Protein AF-A0A8S2FFR2-F1 (afdb_monomer_lite)

Organism: NCBI:txid1234261

Radius of gyration: 17.39 Å; chains: 1; bounding box: 51×33×36 Å

Secondary structure (DSSP, 8-state):
-EE--EEE-TTS-EEEEGGGGTS-EE--TTSS-HHHHHHHHTPPTT--------GGG--HHHHHHHHHHHHHHH-TT------------------------S--S-TTT--

Structure (mmCIF, N/CA/C/O backbone):
data_AF-A0A8S2FFR2-F1
#
_entry.id   AF-A0A8S2FFR2-F1
#
loop_
_atom_site.group_PDB
_atom_site.id
_atom_site.type_symbol
_atom_site.label_atom_id
_atom_site.label_alt_id
_atom_site.label_comp_id
_atom_site.label_asym_id
_atom_site.label_entity_id
_atom_site.label_seq_id
_atom_site.pdbx_PDB_ins_code
_atom_site.Cartn_x
_atom_site.Cartn_y
_atom_site.Cartn_z
_atom_site.occupancy
_atom_site.B_iso_or_equiv
_atom_site.auth_seq_id
_atom_site.auth_comp_id
_atom_site.auth_asym_id
_atom_site.auth_atom_id
_atom_site.pdbx_PDB_model_num
ATOM 1 N N . LEU A 1 1 ? -6.423 8.020 7.244 1.00 87.69 1 LEU A N 1
ATOM 2 C CA . LEU A 1 1 ? -6.773 6.602 7.005 1.00 87.69 1 LEU A CA 1
ATOM 3 C C . LEU A 1 1 ? -5.632 5.709 7.481 1.00 87.69 1 LEU A C 1
ATOM 5 O O . LEU A 1 1 ? -4.483 6.120 7.349 1.00 87.69 1 LEU A O 1
ATOM 9 N N . VAL A 1 2 ? -5.942 4.545 8.064 1.00 91.00 2 VAL A N 1
ATOM 10 C CA . VAL A 1 2 ? -4.955 3.551 8.535 1.00 91.00 2 VAL A CA 1
ATOM 11 C C . VAL A 1 2 ? -5.285 2.203 7.909 1.00 91.00 2 VAL A C 1
ATOM 13 O O . VAL A 1 2 ? -6.419 1.749 8.028 1.00 91.00 2 VAL A O 1
ATOM 16 N N . PHE A 1 3 ? -4.328 1.591 7.216 1.00 92.81 3 PHE A N 1
ATOM 17 C CA . PHE A 1 3 ? -4.569 0.381 6.429 1.00 92.81 3 PHE A CA 1
ATOM 18 C C . PHE A 1 3 ? -3.261 -0.356 6.118 1.00 92.81 3 PHE A C 1
ATOM 20 O O . PHE A 1 3 ? -2.167 0.202 6.209 1.00 92.81 3 PHE A O 1
ATOM 27 N N . HIS A 1 4 ? -3.383 -1.621 5.725 1.00 94.19 4 HIS A N 1
ATOM 28 C CA . HIS A 1 4 ? -2.292 -2.366 5.108 1.00 94.19 4 HIS A CA 1
ATOM 29 C C . HIS A 1 4 ? -2.485 -2.419 3.598 1.00 94.19 4 HIS A C 1
ATOM 31 O O . HIS A 1 4 ? -3.600 -2.608 3.119 1.00 94.19 4 HIS A O 1
ATOM 37 N N . TYR A 1 5 ? -1.385 -2.338 2.862 1.00 92.50 5 TYR A N 1
ATOM 38 C CA . TYR A 1 5 ? -1.363 -2.466 1.412 1.00 92.50 5 TYR A CA 1
ATOM 39 C C . TYR A 1 5 ? -0.314 -3.478 0.960 1.00 92.50 5 TYR A C 1
ATOM 41 O O . TYR A 1 5 ? 0.614 -3.821 1.703 1.00 92.50 5 TYR A O 1
ATOM 49 N N . LYS A 1 6 ? -0.479 -3.911 -0.288 1.00 93.19 6 LYS A N 1
ATOM 50 C CA . LYS A 1 6 ? 0.487 -4.686 -1.056 1.00 93.19 6 LYS A CA 1
ATOM 51 C C . LYS A 1 6 ? 0.502 -4.147 -2.483 1.00 93.19 6 LYS A C 1
ATOM 53 O O . LYS A 1 6 ? -0.559 -4.053 -3.098 1.00 93.19 6 LYS A O 1
ATOM 58 N N . VAL A 1 7 ? 1.679 -3.806 -2.995 1.00 91.31 7 VAL A N 1
ATOM 59 C CA . VAL A 1 7 ? 1.873 -3.383 -4.387 1.00 91.31 7 VAL A CA 1
ATOM 60 C C . VAL A 1 7 ? 2.511 -4.520 -5.167 1.00 91.31 7 VAL A C 1
ATOM 62 O O . VAL A 1 7 ? 3.485 -5.127 -4.721 1.00 91.31 7 VAL A O 1
ATOM 65 N N . MET A 1 8 ? 1.943 -4.824 -6.332 1.00 93.12 8 MET A N 1
ATOM 66 C CA . MET A 1 8 ? 2.390 -5.913 -7.196 1.00 93.12 8 MET A CA 1
ATOM 67 C C . MET A 1 8 ? 2.367 -5.473 -8.657 1.00 93.12 8 MET A C 1
ATOM 69 O O . MET A 1 8 ? 1.516 -4.675 -9.056 1.00 93.12 8 MET A O 1
ATOM 73 N N . LYS A 1 9 ? 3.267 -6.038 -9.462 1.00 90.81 9 LYS A N 1
ATOM 74 C CA . LYS A 1 9 ? 3.169 -6.007 -10.924 1.00 90.81 9 LYS A CA 1
ATOM 75 C C . LYS A 1 9 ? 1.961 -6.835 -11.386 1.00 90.81 9 LYS A C 1
ATOM 77 O O . LYS A 1 9 ? 1.421 -7.654 -10.639 1.00 90.81 9 LYS A O 1
ATOM 82 N N . ILE A 1 10 ? 1.545 -6.637 -12.638 1.00 90.69 10 ILE A N 1
ATOM 83 C CA . ILE A 1 10 ? 0.416 -7.372 -13.241 1.00 90.69 10 ILE A CA 1
ATOM 84 C C . ILE A 1 10 ? 0.697 -8.879 -13.318 1.00 90.69 10 ILE A C 1
ATOM 86 O O . ILE A 1 10 ? -0.223 -9.674 -13.148 1.00 90.69 10 ILE A O 1
ATOM 90 N N . ASP A 1 11 ? 1.963 -9.262 -13.489 1.00 92.88 11 ASP A N 1
ATOM 91 C CA . ASP A 1 11 ? 2.423 -10.657 -13.474 1.00 92.88 11 ASP A CA 1
ATOM 92 C C . ASP A 1 11 ? 2.404 -11.313 -12.075 1.00 92.88 11 ASP A C 1
ATOM 94 O O . ASP A 1 11 ? 2.703 -12.496 -11.944 1.00 92.88 11 ASP A O 1
ATOM 98 N N . GLY A 1 12 ? 2.033 -10.569 -11.027 1.00 90.44 12 GLY A N 1
ATOM 99 C CA . GLY A 1 12 ? 1.967 -11.058 -9.651 1.00 90.44 12 GLY A CA 1
ATOM 100 C C . GLY A 1 12 ? 3.246 -10.857 -8.837 1.00 90.44 12 GLY A C 1
ATOM 101 O O . GLY A 1 12 ? 3.240 -11.142 -7.639 1.00 90.44 12 GLY A O 1
ATOM 102 N N . THR A 1 13 ? 4.317 -10.321 -9.426 1.00 92.94 13 THR A N 1
ATOM 103 C CA . THR A 1 13 ? 5.547 -9.993 -8.694 1.00 92.94 13 THR A CA 1
ATOM 104 C C . THR A 1 13 ? 5.254 -8.959 -7.612 1.00 92.94 13 THR A C 1
ATOM 106 O O . THR A 1 13 ? 4.819 -7.844 -7.912 1.00 92.94 13 THR A O 1
ATOM 109 N N . VAL A 1 14 ? 5.508 -9.306 -6.349 1.00 92.31 14 VAL A N 1
ATOM 110 C CA . VAL A 1 14 ? 5.333 -8.388 -5.217 1.00 92.31 14 VAL A CA 1
ATOM 111 C C . VAL A 1 14 ? 6.474 -7.378 -5.202 1.00 92.31 14 VAL A C 1
ATOM 113 O O . VAL A 1 14 ? 7.640 -7.755 -5.156 1.00 92.31 14 VAL A O 1
ATOM 116 N N . ILE A 1 15 ? 6.122 -6.094 -5.229 1.00 88.69 15 ILE A N 1
ATOM 117 C CA . ILE A 1 15 ? 7.070 -4.981 -5.117 1.00 88.69 15 ILE A CA 1
ATOM 118 C C . ILE A 1 15 ? 7.212 -4.579 -3.647 1.00 88.69 15 ILE A C 1
ATOM 120 O O . ILE A 1 15 ? 8.322 -4.404 -3.157 1.00 88.69 15 ILE A O 1
ATOM 124 N N . GLU A 1 16 ? 6.091 -4.466 -2.930 1.00 87.75 16 GLU A N 1
ATOM 125 C CA . GLU A 1 16 ? 6.080 -4.055 -1.526 1.00 87.75 16 GLU A CA 1
ATOM 126 C C . GLU A 1 16 ? 4.868 -4.639 -0.785 1.00 87.75 16 GLU A C 1
ATOM 128 O O . GLU A 1 16 ? 3.775 -4.743 -1.344 1.00 87.75 16 GLU A O 1
ATOM 133 N N . ASP A 1 17 ? 5.045 -4.994 0.489 1.00 91.12 17 ASP A N 1
ATOM 134 C CA . ASP A 1 17 ? 3.965 -5.381 1.402 1.00 91.12 17 ASP A CA 1
ATOM 135 C C . ASP A 1 17 ? 4.192 -4.728 2.767 1.00 91.12 17 ASP A C 1
ATOM 137 O O . ASP A 1 17 ? 5.146 -5.045 3.480 1.00 91.12 17 ASP A O 1
ATOM 141 N N . SER A 1 18 ? 3.276 -3.839 3.154 1.00 90.31 18 SER A N 1
ATOM 142 C CA . SER A 1 18 ? 3.333 -3.139 4.444 1.00 90.31 18 SER A CA 1
ATOM 143 C C . SER A 1 18 ? 3.384 -4.078 5.657 1.00 90.31 18 SER A C 1
ATOM 145 O O . SER A 1 18 ? 3.885 -3.702 6.716 1.00 90.31 18 SER A O 1
ATOM 147 N N . ARG A 1 19 ? 2.884 -5.315 5.534 1.00 89.88 19 ARG A N 1
ATOM 148 C CA . ARG A 1 19 ? 2.898 -6.298 6.628 1.00 89.88 19 ARG A CA 1
ATOM 149 C C . ARG A 1 19 ? 4.305 -6.770 6.977 1.00 89.88 19 ARG A C 1
ATOM 151 O O . ARG A 1 19 ? 4.524 -7.143 8.126 1.00 89.88 19 ARG A O 1
ATOM 158 N N . HIS A 1 20 ? 5.265 -6.692 6.053 1.00 88.44 20 HIS A N 1
ATOM 159 C CA . HIS A 1 20 ? 6.666 -7.020 6.343 1.00 88.44 20 HIS A CA 1
ATOM 160 C C . HIS A 1 20 ? 7.278 -6.085 7.393 1.00 88.44 20 HIS A C 1
ATOM 162 O O . HIS A 1 20 ? 8.138 -6.501 8.163 1.00 88.44 20 HIS A O 1
ATOM 168 N N . TYR A 1 21 ? 6.791 -4.845 7.478 1.00 83.25 21 TYR A N 1
ATOM 169 C CA . TYR A 1 21 ? 7.224 -3.875 8.484 1.00 83.25 21 TYR A CA 1
ATOM 170 C C . TYR A 1 21 ? 6.459 -3.994 9.809 1.00 83.25 21 TYR A C 1
ATOM 172 O O . TYR A 1 21 ? 6.733 -3.234 10.733 1.00 83.25 21 TYR A O 1
ATOM 180 N N . GLN A 1 22 ? 5.476 -4.902 9.899 1.00 83.31 22 GLN A N 1
ATOM 181 C CA . GLN A 1 22 ? 4.577 -5.084 11.051 1.00 83.31 22 GLN A CA 1
ATOM 182 C C . GLN A 1 22 ? 3.881 -3.791 11.520 1.00 83.31 22 GLN A C 1
ATOM 184 O O . GLN A 1 22 ? 3.409 -3.698 12.652 1.00 83.31 22 GLN A O 1
ATOM 189 N N . LYS A 1 23 ? 3.789 -2.784 10.644 1.00 85.12 23 LYS A N 1
ATOM 190 C CA . LYS A 1 23 ? 3.207 -1.475 10.941 1.00 85.12 23 LYS A CA 1
ATOM 191 C C . LYS A 1 23 ? 2.263 -1.071 9.807 1.00 85.12 23 LYS A C 1
ATOM 193 O O . LYS A 1 23 ? 2.673 -1.116 8.648 1.00 85.12 23 LYS A O 1
ATOM 198 N N . PRO A 1 24 ? 1.007 -0.696 10.099 1.00 88.12 24 PRO A N 1
ATOM 199 C CA . PRO A 1 24 ? 0.090 -0.229 9.069 1.00 88.12 24 PRO A CA 1
ATOM 200 C C . PRO A 1 24 ? 0.512 1.149 8.549 1.00 88.12 24 PRO A C 1
ATOM 202 O O . PRO A 1 24 ? 1.105 1.955 9.272 1.00 88.12 24 PRO A O 1
ATOM 205 N N . MET A 1 25 ? 0.150 1.440 7.302 1.00 88.62 25 MET A N 1
ATOM 206 C CA . MET A 1 25 ? 0.345 2.757 6.712 1.00 88.62 25 MET A CA 1
ATOM 207 C C . MET A 1 25 ? -0.682 3.733 7.275 1.00 88.62 25 MET A C 1
ATOM 209 O O . MET A 1 25 ? -1.857 3.388 7.424 1.00 88.62 25 MET A O 1
ATOM 213 N N . LYS A 1 26 ? -0.257 4.971 7.538 1.00 88.19 26 LYS A N 1
ATOM 214 C CA . LYS A 1 26 ? -1.153 6.083 7.853 1.00 88.19 26 LYS A CA 1
ATOM 215 C C . LYS A 1 26 ? -1.016 7.160 6.786 1.00 88.19 26 LYS A C 1
ATOM 217 O O . LYS A 1 26 ? 0.082 7.658 6.563 1.00 88.19 26 LYS A O 1
ATOM 222 N N . ILE A 1 27 ? -2.137 7.545 6.184 1.00 83.56 27 ILE A N 1
ATOM 223 C CA . ILE A 1 27 ? -2.209 8.695 5.275 1.00 83.56 27 ILE A CA 1
ATOM 224 C C . ILE A 1 27 ? -3.208 9.725 5.799 1.00 83.56 27 ILE A C 1
ATOM 226 O O . ILE A 1 27 ? -4.208 9.369 6.437 1.00 83.56 27 ILE A O 1
ATOM 230 N N . THR A 1 28 ? -2.946 10.992 5.509 1.00 84.12 28 THR A N 1
ATOM 231 C CA . THR A 1 28 ? -3.883 12.103 5.705 1.00 84.12 28 THR A CA 1
ATOM 232 C C . THR A 1 28 ? -4.463 12.462 4.342 1.00 84.12 28 THR A C 1
ATOM 234 O O . THR A 1 28 ? -3.704 12.519 3.382 1.00 84.12 28 THR A O 1
ATOM 237 N N . LEU A 1 29 ? -5.782 12.659 4.264 1.00 81.00 29 LEU A N 1
ATOM 238 C CA . LEU A 1 29 ? -6.466 13.023 3.017 1.00 81.00 29 LEU A CA 1
ATOM 239 C C . LEU A 1 29 ? -5.992 14.391 2.503 1.00 81.00 29 LEU A C 1
ATOM 241 O O . LEU A 1 29 ? -5.676 15.267 3.313 1.00 81.00 29 LEU A O 1
ATOM 245 N N . GLY A 1 30 ? -5.981 14.580 1.183 1.00 74.00 30 GLY A N 1
ATOM 246 C CA . GLY A 1 30 ? -5.523 15.807 0.527 1.00 74.00 30 GLY A CA 1
ATOM 247 C C . GLY A 1 30 ? -4.001 15.914 0.382 1.00 74.00 30 GLY A C 1
ATOM 248 O O . GLY A 1 30 ? -3.486 17.009 0.159 1.00 74.00 30 GLY A O 1
ATOM 249 N N . HIS A 1 31 ? -3.264 14.808 0.527 1.00 68.81 31 HIS A N 1
ATOM 250 C CA . HIS A 1 31 ? -1.816 14.761 0.298 1.00 68.81 31 HIS A CA 1
ATOM 251 C C . HIS A 1 31 ? -1.483 14.085 -1.048 1.00 68.81 31 HIS A C 1
ATOM 253 O O . HIS A 1 31 ? -2.356 13.694 -1.811 1.00 68.81 31 HIS A O 1
ATOM 259 N N . LYS A 1 32 ? -0.187 13.967 -1.370 1.00 63.94 32 LYS A N 1
ATOM 260 C CA . LYS A 1 32 ? 0.372 13.588 -2.689 1.00 63.94 32 LYS A CA 1
ATOM 261 C C . LYS A 1 32 ? 0.037 12.167 -3.217 1.00 63.94 32 LYS A C 1
ATOM 263 O O . LYS A 1 32 ? 0.725 11.695 -4.116 1.00 63.94 32 LYS A O 1
ATOM 268 N N . LEU A 1 33 ? -0.961 11.461 -2.677 1.00 71.88 33 LEU A N 1
ATOM 269 C CA . LEU A 1 33 ? -1.311 10.071 -3.022 1.00 71.88 33 LEU A CA 1
ATOM 270 C C . LEU A 1 33 ? -2.751 9.945 -3.536 1.00 71.88 33 LEU A C 1
ATOM 272 O O . LEU A 1 33 ? -3.518 9.102 -3.074 1.00 71.88 33 LEU A O 1
ATOM 276 N N . GLU A 1 34 ? -3.117 10.778 -4.504 1.00 74.94 34 GLU A N 1
ATOM 277 C CA . GLU A 1 34 ? -4.501 10.929 -4.967 1.00 74.94 34 GLU A CA 1
ATOM 278 C C . GLU A 1 34 ? -5.156 9.607 -5.411 1.00 74.94 34 GLU A C 1
ATOM 280 O O . GLU A 1 34 ? -6.275 9.305 -4.997 1.00 74.94 34 GLU A O 1
ATOM 285 N N . CYS A 1 35 ? -4.450 8.749 -6.159 1.00 84.62 35 CYS A N 1
ATOM 286 C CA . CYS A 1 35 ? -5.024 7.472 -6.599 1.00 84.62 35 CYS A CA 1
ATOM 287 C C . CYS A 1 35 ? -5.283 6.488 -5.443 1.00 84.62 35 CYS A C 1
ATOM 289 O O . CYS A 1 35 ? -6.206 5.678 -5.517 1.00 84.62 35 CYS A O 1
ATOM 291 N N . TRP A 1 36 ? -4.527 6.579 -4.344 1.00 85.69 36 TRP A N 1
ATOM 292 C CA . TRP A 1 36 ? -4.780 5.775 -3.146 1.00 85.69 36 TRP A CA 1
ATOM 293 C C . TRP A 1 36 ? -5.999 6.291 -2.396 1.00 85.69 36 TRP A C 1
ATOM 295 O O . TRP A 1 36 ? -6.800 5.489 -1.927 1.00 85.69 36 TRP A O 1
ATOM 305 N N . GLU A 1 37 ? -6.159 7.611 -2.296 1.00 87.75 37 GLU A N 1
ATOM 306 C CA . GLU A 1 37 ? -7.332 8.218 -1.665 1.00 87.75 37 GLU A CA 1
ATOM 307 C C . GLU A 1 37 ? -8.616 7.809 -2.392 1.00 87.75 37 GLU A C 1
ATOM 309 O O . GLU A 1 37 ? -9.548 7.346 -1.736 1.00 87.75 37 GLU A O 1
ATOM 314 N N . GLN A 1 38 ? -8.626 7.864 -3.728 1.00 88.19 38 GLN A N 1
ATOM 315 C CA . GLN A 1 38 ? -9.753 7.409 -4.549 1.00 88.19 38 GLN A CA 1
ATOM 316 C C . GLN A 1 38 ? -10.110 5.940 -4.283 1.00 88.19 38 GLN A C 1
ATOM 318 O O . GLN A 1 38 ? -11.281 5.620 -4.106 1.00 88.19 38 GLN A O 1
ATOM 323 N N . CYS A 1 39 ? -9.115 5.051 -4.198 1.00 91.19 39 CYS A N 1
ATOM 324 C CA . CYS A 1 39 ? -9.353 3.635 -3.903 1.00 91.19 39 CYS A CA 1
ATOM 325 C C . CYS A 1 39 ? -9.851 3.418 -2.466 1.00 91.19 39 CYS A C 1
ATOM 327 O O . CYS A 1 39 ? -10.787 2.664 -2.225 1.00 91.19 39 CYS A O 1
ATOM 329 N N . LEU A 1 40 ? -9.229 4.069 -1.482 1.00 91.00 40 LEU A N 1
ATOM 330 C CA . LEU A 1 40 ? -9.549 3.851 -0.071 1.00 91.00 40 LEU A CA 1
ATOM 331 C C . LEU A 1 40 ? -10.905 4.447 0.319 1.00 91.00 40 LEU A C 1
ATOM 333 O O . LEU A 1 40 ? -11.553 3.927 1.223 1.00 91.00 40 LEU A O 1
ATOM 337 N N . GLN A 1 41 ? -11.348 5.513 -0.349 1.00 91.50 41 GLN A N 1
ATOM 338 C CA . GLN A 1 41 ? -12.665 6.111 -0.122 1.00 91.50 41 GLN A CA 1
ATOM 339 C C . GLN A 1 41 ? -13.818 5.196 -0.548 1.00 91.50 41 GLN A C 1
ATOM 341 O O . GLN A 1 41 ? -14.917 5.332 -0.013 1.00 91.50 41 GLN A O 1
ATOM 346 N N . THR A 1 42 ? -13.589 4.247 -1.463 1.00 93.69 42 THR A N 1
ATOM 347 C CA . THR A 1 42 ? -14.616 3.266 -1.848 1.00 93.69 42 THR A CA 1
ATOM 348 C C . THR A 1 42 ? -14.701 2.077 -0.891 1.00 93.69 42 THR A C 1
ATOM 350 O O . THR A 1 42 ? -15.612 1.266 -1.029 1.00 93.69 42 THR A O 1
ATOM 353 N N . MET A 1 43 ? -13.764 1.947 0.055 1.00 95.56 43 MET A N 1
ATOM 354 C CA . MET A 1 43 ? -13.649 0.784 0.935 1.00 95.56 43 MET A CA 1
ATOM 355 C C . MET A 1 43 ? -14.361 0.980 2.277 1.00 95.56 43 MET A C 1
ATOM 357 O O . MET A 1 43 ? -14.398 2.072 2.849 1.00 95.56 43 MET A O 1
ATOM 361 N N . ARG A 1 44 ? -14.858 -0.118 2.847 1.00 95.88 44 ARG A N 1
ATOM 362 C CA . ARG A 1 44 ? -15.348 -0.199 4.229 1.00 95.88 44 ARG A CA 1
ATOM 363 C C . ARG A 1 44 ? -14.223 -0.560 5.200 1.00 95.88 44 ARG A C 1
ATOM 365 O O . ARG A 1 44 ? -13.205 -1.144 4.831 1.00 95.88 44 ARG A O 1
ATOM 372 N N . ILE A 1 45 ? -14.419 -0.255 6.483 1.00 94.94 45 ILE A N 1
ATOM 373 C CA . ILE A 1 45 ? -13.482 -0.671 7.537 1.00 94.94 45 ILE A CA 1
ATOM 374 C C . ILE A 1 45 ? -13.381 -2.203 7.547 1.00 94.94 45 ILE A C 1
ATOM 376 O O . ILE A 1 45 ? -14.393 -2.894 7.631 1.00 94.94 45 ILE A O 1
ATOM 380 N N . GLY A 1 46 ? -12.151 -2.718 7.471 1.00 94.31 46 GLY A N 1
ATOM 381 C CA . GLY A 1 46 ? -11.863 -4.156 7.433 1.00 94.31 46 GLY A CA 1
ATOM 382 C C . GLY A 1 46 ? -11.968 -4.797 6.046 1.00 94.31 46 GLY A C 1
ATOM 383 O O . GLY A 1 46 ? -11.640 -5.972 5.90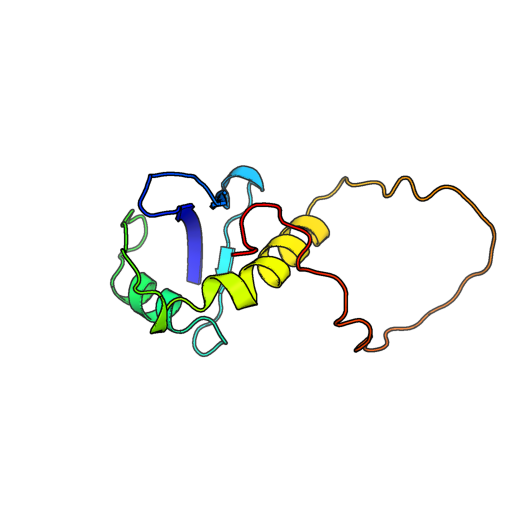5 1.00 94.31 46 GLY A O 1
ATOM 384 N N . GLU A 1 47 ? -12.383 -4.048 5.022 1.00 96.94 47 GLU A N 1
ATOM 385 C CA . GLU A 1 47 ? -12.433 -4.545 3.650 1.00 96.94 47 GLU A CA 1
ATOM 386 C C . GLU A 1 47 ? -11.030 -4.832 3.098 1.00 96.94 47 GLU A C 1
ATOM 388 O O . GLU 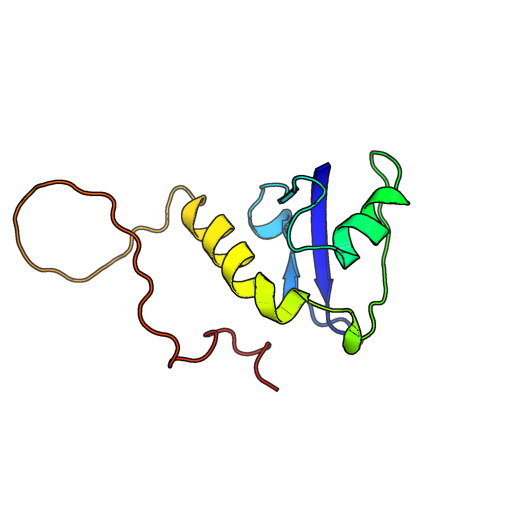A 1 47 ? -10.062 -4.121 3.378 1.00 96.94 47 GLU A O 1
ATOM 393 N N . VAL A 1 48 ? -10.935 -5.872 2.267 1.00 96.50 48 VAL A N 1
ATOM 394 C CA . VAL A 1 48 ? -9.749 -6.180 1.468 1.00 96.50 48 VAL A CA 1
ATOM 395 C C . VAL A 1 48 ? -10.153 -6.149 -0.001 1.00 96.50 48 VAL A C 1
ATOM 397 O O . VAL A 1 48 ? -10.934 -6.985 -0.447 1.00 96.50 48 VAL A O 1
ATOM 400 N N . ALA A 1 49 ? -9.598 -5.199 -0.748 1.00 96.25 49 ALA A N 1
ATOM 401 C CA . ALA A 1 49 ? -9.873 -5.002 -2.167 1.00 96.25 49 ALA A CA 1
ATOM 402 C C . ALA A 1 49 ? -8.571 -4.990 -2.983 1.00 96.25 49 ALA A C 1
ATOM 404 O O . ALA A 1 49 ? -7.487 -4.722 -2.456 1.00 96.25 49 ALA A O 1
ATOM 405 N N . LYS A 1 50 ? -8.677 -5.286 -4.283 1.00 95.44 50 LYS A N 1
ATOM 406 C CA . LYS A 1 50 ? -7.573 -5.207 -5.249 1.00 95.44 50 LYS A CA 1
ATOM 407 C C . LYS A 1 50 ? -7.945 -4.221 -6.346 1.00 95.44 50 LYS A C 1
ATOM 409 O O . LYS A 1 50 ? -8.961 -4.396 -7.011 1.00 95.44 50 LYS A O 1
ATOM 414 N N . PHE A 1 51 ? -7.074 -3.247 -6.577 1.00 93.81 51 PHE A N 1
ATOM 415 C CA . PHE A 1 51 ?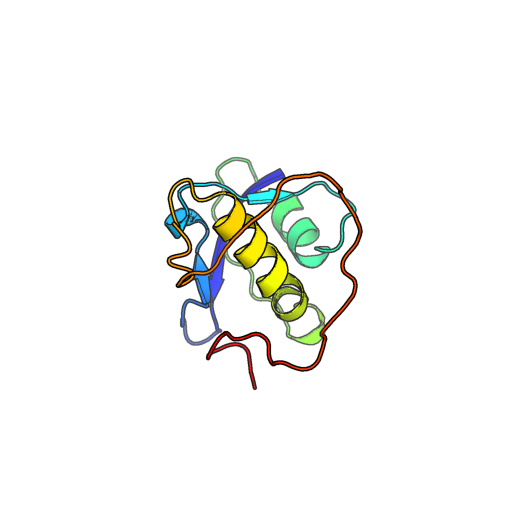 -7.237 -2.244 -7.622 1.00 93.81 51 PHE A CA 1
ATOM 416 C C . PHE A 1 51 ? -6.156 -2.433 -8.682 1.00 93.81 51 PHE A C 1
ATOM 418 O O . PHE A 1 51 ? -4.986 -2.632 -8.356 1.00 93.81 51 PHE A O 1
ATOM 425 N N . THR A 1 52 ? -6.550 -2.384 -9.953 1.00 92.75 52 THR A N 1
ATOM 426 C CA . THR A 1 52 ? -5.610 -2.369 -11.078 1.00 92.75 52 THR A CA 1
ATOM 427 C C . THR A 1 52 ? -5.490 -0.934 -11.560 1.00 92.75 52 THR A C 1
ATOM 429 O O . THR A 1 52 ? -6.483 -0.344 -11.972 1.00 92.75 52 THR A O 1
ATOM 432 N N . ILE A 1 53 ? -4.287 -0.372 -11.474 1.00 88.19 53 ILE A N 1
ATOM 433 C CA . ILE A 1 53 ? -4.034 1.048 -11.726 1.00 88.19 53 ILE A CA 1
ATOM 434 C C . ILE A 1 53 ? -3.223 1.189 -13.016 1.00 88.19 53 ILE A C 1
ATOM 436 O O . ILE A 1 53 ? -2.185 0.545 -13.177 1.00 88.19 53 ILE A O 1
ATOM 440 N N . GLY A 1 54 ? -3.706 2.016 -13.946 1.00 87.88 54 GLY A N 1
ATOM 441 C CA . GLY A 1 54 ? -2.991 2.328 -15.185 1.00 87.88 54 GLY A CA 1
ATOM 442 C C . GLY A 1 54 ? -1.716 3.133 -14.917 1.00 87.88 54 GLY A C 1
ATOM 443 O O . GLY A 1 54 ? -1.647 3.880 -13.943 1.00 87.88 54 GLY A O 1
ATOM 444 N N . LYS A 1 55 ? -0.706 3.006 -15.787 1.00 82.56 55 LYS A N 1
ATOM 445 C CA . LYS A 1 55 ? 0.595 3.680 -15.608 1.00 82.56 55 LYS A CA 1
ATOM 446 C C . LYS A 1 55 ? 0.466 5.202 -15.472 1.00 82.56 55 LYS A C 1
ATOM 448 O O . LYS A 1 55 ? 1.097 5.766 -14.590 1.00 82.56 55 LYS A O 1
ATOM 453 N N . GLU A 1 56 ? -0.413 5.820 -16.259 1.00 81.56 56 GLU A N 1
ATOM 454 C CA . GLU A 1 56 ?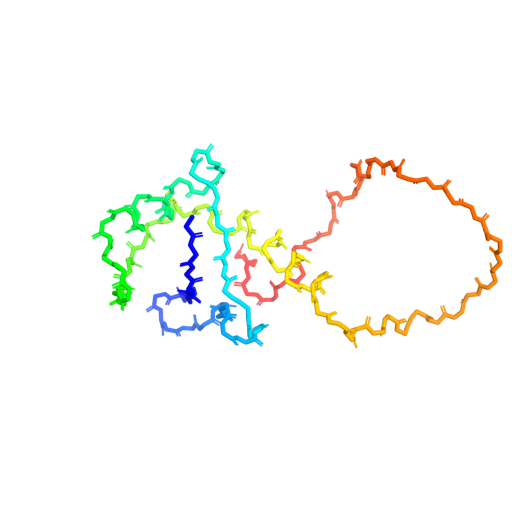 -0.633 7.278 -16.279 1.00 81.56 56 GLU A CA 1
ATOM 455 C C . GLU A 1 56 ? -1.096 7.865 -14.936 1.00 81.56 56 GLU A C 1
ATOM 457 O O . GLU A 1 56 ? -0.825 9.020 -14.628 1.00 81.56 56 GLU A O 1
ATOM 462 N N . VAL A 1 57 ? -1.791 7.068 -14.120 1.00 79.69 57 VAL A N 1
ATOM 463 C CA . VAL A 1 57 ? -2.336 7.488 -12.814 1.00 79.69 57 VAL A CA 1
ATOM 464 C C . VAL A 1 57 ? -1.574 6.869 -11.636 1.00 79.69 57 VAL A C 1
ATOM 466 O O . VAL A 1 57 ? -1.831 7.175 -10.468 1.00 79.69 57 VAL A O 1
ATOM 469 N N . CYS A 1 58 ? -0.623 5.977 -11.918 1.00 80.00 58 CYS A N 1
ATOM 470 C CA . CYS A 1 58 ? 0.169 5.304 -10.904 1.00 80.00 58 CYS A CA 1
ATOM 471 C C . CYS A 1 58 ? 1.347 6.187 -10.481 1.00 80.00 58 CYS A C 1
ATOM 473 O O . CYS A 1 58 ? 2.443 6.092 -11.023 1.00 80.00 58 CYS A O 1
ATOM 475 N N . VAL A 1 59 ? 1.145 7.005 -9.449 1.00 79.38 59 VAL A N 1
ATOM 476 C CA . VAL A 1 59 ? 2.225 7.811 -8.845 1.00 79.38 59 VAL A CA 1
ATOM 477 C C . VAL A 1 59 ? 3.135 7.005 -7.915 1.00 79.38 59 VAL A C 1
ATOM 479 O O . VAL A 1 59 ? 4.112 7.538 -7.391 1.00 79.38 59 VAL A O 1
ATOM 482 N N . TYR A 1 60 ? 2.832 5.719 -7.695 1.00 80.44 60 TYR A N 1
ATOM 483 C CA . TYR A 1 60 ? 3.556 4.873 -6.747 1.00 80.44 60 TYR A CA 1
ATOM 484 C C . TYR A 1 60 ? 5.080 4.852 -6.969 1.00 80.44 60 TYR A C 1
ATOM 486 O O . TYR A 1 60 ? 5.789 5.025 -5.980 1.00 80.44 60 TYR A O 1
ATOM 494 N N . PRO A 1 61 ? 5.625 4.738 -8.201 1.00 78.88 61 PRO A N 1
ATOM 495 C CA . PRO A 1 61 ? 7.076 4.754 -8.409 1.00 78.88 61 PRO A CA 1
ATOM 496 C C . PRO A 1 61 ? 7.767 5.999 -7.832 1.00 78.88 61 PRO A C 1
ATOM 498 O O . PRO A 1 61 ? 8.853 5.902 -7.267 1.00 78.88 61 PRO A O 1
ATOM 501 N N . THR A 1 62 ? 7.113 7.161 -7.898 1.00 79.50 62 THR A N 1
ATOM 502 C CA . THR A 1 62 ? 7.652 8.433 -7.397 1.00 79.50 62 THR A CA 1
ATOM 503 C C . THR A 1 62 ? 7.671 8.504 -5.869 1.00 79.50 62 THR A C 1
ATOM 505 O O . THR A 1 62 ? 8.531 9.160 -5.284 1.00 79.50 62 THR A O 1
ATOM 508 N N . VAL A 1 63 ? 6.735 7.826 -5.203 1.00 78.12 63 VAL A N 1
ATOM 509 C CA . VAL A 1 63 ? 6.572 7.874 -3.739 1.00 78.12 63 VAL A CA 1
ATOM 510 C C . VAL A 1 63 ? 7.114 6.637 -3.024 1.00 78.12 63 VAL A C 1
ATOM 512 O O . VAL A 1 63 ? 7.322 6.686 -1.814 1.00 78.12 63 VAL A O 1
ATOM 515 N N . ALA A 1 64 ? 7.395 5.549 -3.746 1.00 81.88 64 ALA A N 1
ATOM 516 C CA . ALA A 1 64 ? 7.850 4.277 -3.185 1.00 81.88 64 ALA A CA 1
ATOM 517 C C . ALA A 1 64 ? 9.106 4.448 -2.323 1.00 81.88 64 ALA A C 1
ATOM 519 O O . ALA A 1 64 ? 9.167 3.939 -1.206 1.00 81.88 64 ALA A O 1
ATOM 520 N N . LYS A 1 65 ? 10.075 5.249 -2.791 1.00 79.31 65 LYS A N 1
ATOM 521 C CA . LYS A 1 65 ? 11.290 5.553 -2.022 1.00 79.31 65 LYS A CA 1
ATOM 522 C C . LYS A 1 65 ? 10.966 6.230 -0.688 1.00 79.31 65 LYS A C 1
ATOM 524 O O . LYS A 1 65 ? 11.472 5.807 0.343 1.00 79.31 65 LYS A O 1
ATOM 529 N N . GLN A 1 66 ? 10.083 7.229 -0.695 1.00 81.12 66 GLN A N 1
ATOM 530 C CA . GLN A 1 66 ? 9.701 7.960 0.519 1.00 81.12 66 GLN A CA 1
ATOM 531 C C . GLN A 1 66 ? 8.986 7.056 1.526 1.00 81.12 66 GLN A C 1
ATOM 533 O O . GLN A 1 66 ? 9.227 7.158 2.727 1.00 81.12 66 GLN A O 1
ATOM 538 N N . ILE A 1 67 ? 8.126 6.160 1.039 1.00 80.62 67 ILE A N 1
ATOM 539 C CA . ILE A 1 67 ? 7.412 5.199 1.880 1.00 80.62 67 ILE A CA 1
ATOM 540 C C . ILE A 1 67 ? 8.393 4.182 2.481 1.00 80.62 67 ILE A C 1
ATOM 542 O O . ILE A 1 67 ? 8.376 3.956 3.693 1.00 80.62 67 ILE A O 1
ATOM 546 N N . GLY A 1 68 ? 9.304 3.639 1.670 1.00 80.88 68 GLY A N 1
ATOM 547 C CA . GLY A 1 68 ? 10.347 2.726 2.133 1.00 80.88 68 GLY A CA 1
ATOM 548 C C . GLY A 1 68 ? 11.277 3.367 3.168 1.00 80.88 68 GLY A C 1
ATOM 549 O O . GLY A 1 68 ? 11.535 2.774 4.215 1.00 80.88 68 GLY A O 1
ATOM 550 N N . ASP A 1 69 ? 11.739 4.596 2.924 1.00 80.88 69 ASP A N 1
ATOM 551 C CA . ASP A 1 69 ? 12.597 5.345 3.850 1.00 80.88 69 ASP A CA 1
ATOM 552 C C . ASP A 1 69 ? 11.862 5.673 5.158 1.00 80.88 69 ASP A C 1
ATOM 554 O O . ASP A 1 69 ? 12.430 5.527 6.245 1.00 80.88 69 ASP A O 1
ATOM 558 N N . TYR A 1 70 ? 10.571 6.021 5.081 1.00 82.06 70 TYR A N 1
ATOM 559 C CA . TYR A 1 70 ? 9.721 6.183 6.258 1.00 82.06 70 TYR A CA 1
ATOM 560 C C . TYR A 1 70 ? 9.688 4.903 7.098 1.00 82.06 70 TYR A C 1
ATOM 562 O O . TYR A 1 70 ? 9.934 4.972 8.303 1.00 82.06 70 TYR A O 1
ATOM 570 N N . TYR A 1 71 ? 9.454 3.732 6.499 1.00 78.75 71 TYR A N 1
ATOM 571 C CA . TYR A 1 71 ? 9.432 2.481 7.262 1.00 78.75 71 TYR A CA 1
ATOM 572 C C . TYR A 1 71 ? 10.802 2.118 7.835 1.00 78.75 71 TYR A C 1
ATOM 574 O O . TYR A 1 71 ? 10.871 1.773 9.014 1.00 78.75 71 TYR A O 1
ATOM 582 N N . LYS A 1 72 ? 11.891 2.270 7.071 1.00 77.19 72 LYS A N 1
ATOM 583 C CA . LYS A 1 72 ? 13.262 2.042 7.565 1.00 77.19 72 LYS A CA 1
ATOM 584 C C . LYS A 1 72 ? 13.584 2.918 8.776 1.00 77.19 72 LYS A C 1
ATOM 586 O O . LYS A 1 72 ? 14.098 2.409 9.766 1.00 77.19 72 LYS A O 1
ATOM 591 N N . SER A 1 73 ? 13.215 4.201 8.737 1.00 73.44 73 SER A N 1
ATOM 592 C CA . SER A 1 73 ? 13.430 5.136 9.855 1.00 73.44 73 SER A CA 1
ATOM 593 C C . SER A 1 73 ? 12.649 4.772 11.125 1.00 73.44 73 SER A C 1
ATOM 595 O O . SER A 1 73 ? 12.986 5.219 12.217 1.00 73.44 73 SER A O 1
ATOM 597 N N . GLN A 1 74 ? 11.598 3.961 10.989 1.00 68.06 74 GLN A N 1
ATOM 598 C CA . GLN A 1 74 ? 10.716 3.542 12.077 1.00 68.06 74 GLN A CA 1
ATOM 599 C C . GLN A 1 74 ? 11.073 2.155 12.630 1.00 68.06 74 GLN A C 1
ATOM 601 O O . GLN A 1 74 ? 10.485 1.740 13.629 1.00 68.06 74 GLN A O 1
ATOM 606 N N . MET A 1 75 ? 12.002 1.422 12.002 1.00 63.81 75 MET A N 1
ATOM 607 C CA . MET A 1 75 ? 12.438 0.112 12.484 1.00 63.81 75 MET A CA 1
ATOM 608 C C . MET A 1 75 ? 13.417 0.282 13.659 1.00 63.81 75 MET A C 1
ATOM 610 O O . MET A 1 75 ? 14.482 0.867 13.469 1.00 63.81 75 MET A O 1
ATOM 614 N N . PRO A 1 76 ? 13.130 -0.267 14.857 1.00 54.81 76 PRO A N 1
ATOM 615 C CA . PRO A 1 76 ? 13.927 -0.003 16.060 1.00 54.81 76 PRO A CA 1
ATOM 616 C C . PRO A 1 76 ? 15.367 -0.542 16.071 1.00 54.81 76 PRO A C 1
ATOM 618 O O . PRO A 1 76 ? 16.001 -0.475 17.118 1.00 54.81 76 PRO A O 1
ATOM 621 N N . ASN A 1 77 ? 15.890 -1.148 14.995 1.00 54.28 77 ASN A N 1
ATOM 622 C CA . ASN A 1 77 ? 17.121 -1.936 15.130 1.00 54.28 77 ASN A CA 1
ATOM 623 C C . ASN A 1 77 ? 18.022 -2.096 13.897 1.00 54.28 77 ASN A C 1
ATOM 625 O O . ASN A 1 77 ? 18.830 -3.023 13.863 1.00 54.28 77 ASN A O 1
ATOM 629 N N . GLN A 1 78 ? 17.968 -1.205 12.905 1.00 52.25 78 GLN A N 1
ATOM 630 C CA . GLN A 1 78 ? 19.086 -1.132 11.958 1.00 52.25 78 GLN A CA 1
ATOM 631 C C . GLN A 1 78 ? 20.179 -0.251 12.557 1.00 52.25 78 GLN A C 1
ATOM 633 O O . GLN A 1 78 ? 20.260 0.946 12.294 1.00 52.25 78 GLN A O 1
ATOM 638 N N . LYS A 1 79 ? 21.026 -0.862 13.397 1.00 45.72 79 LYS A N 1
ATOM 639 C CA . LYS A 1 79 ? 22.372 -0.341 13.637 1.00 45.72 79 LYS A CA 1
ATOM 640 C C . LYS A 1 79 ? 23.007 -0.187 12.258 1.00 45.72 79 LYS A C 1
ATOM 642 O O . LYS A 1 79 ? 23.353 -1.188 11.636 1.00 45.72 79 LYS A O 1
ATOM 647 N N . HIS A 1 80 ? 23.130 1.044 11.768 1.00 44.06 80 HIS A N 1
ATOM 648 C CA . HIS A 1 80 ? 24.120 1.336 10.746 1.00 44.06 80 HIS A CA 1
ATOM 649 C C . HIS A 1 80 ? 25.453 0.900 11.352 1.00 44.06 80 HIS A C 1
ATOM 651 O O . HIS A 1 80 ? 25.997 1.577 12.221 1.00 44.06 80 HIS A O 1
ATOM 657 N N . SER A 1 81 ? 25.972 -0.252 10.933 1.00 40.06 81 SER A N 1
ATOM 658 C CA . SER A 1 81 ? 27.401 -0.518 11.007 1.00 40.06 81 SER A CA 1
ATOM 659 C C . SER A 1 81 ? 28.067 0.406 9.988 1.00 40.06 81 SER A C 1
ATOM 661 O O . SER A 1 81 ? 28.505 -0.025 8.924 1.00 40.06 81 SER A O 1
ATOM 663 N N . GLN A 1 82 ? 28.050 1.705 10.280 1.00 45.12 82 GLN A N 1
ATOM 664 C CA . GLN A 1 82 ? 28.980 2.639 9.687 1.00 45.12 82 GLN A CA 1
ATOM 665 C C . GLN A 1 82 ? 30.300 2.373 10.402 1.00 45.12 82 GLN A C 1
ATOM 667 O O . GLN A 1 82 ? 30.426 2.558 11.612 1.00 45.12 82 GLN A O 1
ATOM 672 N N . HIS A 1 83 ? 31.231 1.807 9.640 1.00 41.59 83 HIS A N 1
ATOM 673 C CA . HIS A 1 83 ? 32.643 1.773 9.984 1.00 41.59 83 HIS A CA 1
ATOM 674 C C . HIS A 1 83 ? 33.104 3.177 10.410 1.00 41.59 83 HIS A C 1
ATOM 676 O O . HIS A 1 83 ? 32.555 4.173 9.940 1.00 41.59 83 HIS A O 1
ATOM 682 N N . GLY A 1 84 ? 34.062 3.208 11.340 1.00 41.91 84 GLY A N 1
ATOM 683 C CA . GLY A 1 84 ? 34.470 4.381 12.110 1.00 41.91 84 GLY A CA 1
ATOM 684 C C . GLY A 1 84 ? 34.851 5.608 11.285 1.00 41.91 84 GLY A C 1
ATOM 685 O O . GLY A 1 84 ? 35.267 5.508 10.139 1.00 41.91 84 GLY A O 1
ATOM 686 N N . ASP A 1 85 ? 34.697 6.788 11.872 1.00 40.12 85 ASP A N 1
ATOM 687 C CA . ASP A 1 85 ? 35.759 7.393 12.673 1.00 40.12 85 ASP A CA 1
ATOM 688 C C . ASP A 1 85 ? 35.238 8.672 13.350 1.00 40.12 85 ASP A C 1
ATOM 690 O O . ASP A 1 85 ? 34.517 9.463 12.754 1.00 40.12 85 ASP A O 1
ATOM 694 N N . ASN A 1 86 ? 35.601 8.814 14.625 1.00 48.72 86 ASN A N 1
ATOM 695 C CA . ASN A 1 86 ? 35.912 10.055 15.336 1.00 48.72 86 ASN A CA 1
ATOM 696 C C . ASN A 1 86 ? 34.970 11.279 15.198 1.00 48.72 86 ASN A C 1
ATOM 698 O O . ASN A 1 86 ? 35.035 12.053 14.252 1.00 48.72 86 ASN A O 1
ATOM 702 N N . ASP A 1 87 ? 34.299 11.549 16.323 1.00 42.47 87 ASP A N 1
ATOM 703 C CA . ASP A 1 87 ? 34.468 12.808 17.069 1.00 42.47 87 ASP A CA 1
ATOM 704 C C . ASP A 1 87 ? 33.444 13.959 16.904 1.00 42.47 87 ASP A C 1
ATOM 706 O O . ASP A 1 87 ? 33.000 14.330 15.824 1.00 42.47 87 ASP A O 1
ATOM 710 N N . HIS A 1 88 ? 33.119 14.526 18.072 1.00 45.50 88 HIS A N 1
ATOM 711 C CA . HIS A 1 88 ? 32.429 15.787 18.379 1.00 45.50 88 HIS A CA 1
ATOM 712 C C . HIS A 1 88 ? 30.957 16.029 17.958 1.00 45.50 88 HIS A C 1
ATOM 714 O O . HIS A 1 88 ? 30.615 16.536 16.899 1.00 45.50 88 HIS A O 1
ATOM 720 N N . THR A 1 89 ? 30.078 15.772 18.934 1.00 48.19 89 THR A N 1
ATOM 721 C CA . THR A 1 89 ? 29.081 16.698 19.523 1.00 48.19 89 THR A CA 1
ATOM 722 C C . THR A 1 89 ? 28.526 17.883 18.703 1.00 48.19 89 THR A C 1
ATOM 724 O O . THR A 1 89 ? 29.266 18.754 18.262 1.00 48.19 89 THR A O 1
ATOM 727 N N . HIS A 1 90 ? 27.191 18.016 18.796 1.00 40.25 90 HIS A N 1
ATOM 728 C CA . HIS A 1 90 ? 26.330 19.207 18.633 1.00 40.25 90 HIS A CA 1
ATOM 729 C C . HIS A 1 90 ? 25.483 19.309 17.349 1.00 40.25 90 HIS A C 1
ATOM 731 O O . HIS A 1 90 ? 25.938 19.697 16.287 1.00 40.25 90 HIS A O 1
ATOM 737 N N . SER A 1 91 ? 24.173 19.106 17.547 1.00 49.56 91 SER A N 1
ATOM 738 C CA . SER A 1 91 ? 23.108 20.052 17.178 1.00 49.56 91 SER A CA 1
ATOM 739 C C . SER A 1 91 ? 23.117 20.635 15.756 1.00 49.56 91 SER A C 1
ATOM 741 O O . SER A 1 91 ? 23.807 21.612 15.491 1.00 49.56 91 SER A O 1
ATOM 743 N N . ARG A 1 92 ? 22.191 20.176 14.905 1.00 42.34 92 ARG A N 1
ATOM 744 C CA . ARG A 1 92 ? 21.061 20.988 14.398 1.00 42.34 92 ARG A CA 1
ATOM 745 C C . ARG A 1 92 ? 20.385 20.319 13.209 1.00 42.34 92 ARG A C 1
ATOM 747 O O . ARG A 1 92 ? 21.001 19.947 12.222 1.00 42.34 92 ARG A O 1
ATOM 754 N N . HIS A 1 93 ? 19.067 20.283 13.324 1.00 60.53 93 HIS A N 1
ATOM 755 C CA . HIS A 1 93 ? 18.105 20.347 12.237 1.00 60.53 93 HIS A CA 1
ATOM 756 C C . HIS A 1 93 ? 18.589 21.260 11.094 1.00 60.53 93 HIS A C 1
ATOM 758 O O . HIS A 1 93 ? 18.757 22.458 11.312 1.00 60.53 93 HIS A O 1
ATOM 764 N N . CYS A 1 94 ? 18.744 20.735 9.878 1.00 37.88 94 CYS A N 1
ATOM 765 C CA . CYS A 1 94 ? 18.588 21.544 8.673 1.00 37.88 94 CYS A CA 1
ATOM 766 C C . CYS A 1 94 ? 18.284 20.677 7.448 1.00 37.88 94 CYS A C 1
ATOM 768 O O . CYS A 1 94 ? 18.815 19.583 7.277 1.00 37.88 94 CYS A O 1
ATOM 770 N N . CYS A 1 95 ? 17.388 21.199 6.621 1.00 62.19 95 CYS A N 1
ATOM 771 C CA . CYS A 1 95 ? 16.890 20.645 5.377 1.00 62.19 95 CYS A CA 1
ATOM 772 C C . CYS A 1 95 ? 18.034 20.271 4.416 1.00 62.19 95 CYS A C 1
ATOM 774 O O . CYS A 1 95 ? 18.709 21.148 3.884 1.00 62.19 95 CYS A O 1
ATOM 776 N N . GLY A 1 96 ? 18.220 18.976 4.158 1.00 44.03 96 GLY A N 1
ATOM 777 C CA . GLY A 1 96 ? 19.165 18.460 3.166 1.00 44.03 96 GLY A CA 1
ATOM 778 C C . GLY A 1 96 ? 18.488 18.198 1.825 1.00 44.03 96 GLY A C 1
ATOM 779 O O . GLY A 1 96 ? 18.173 17.059 1.498 1.00 44.03 96 GLY A O 1
ATOM 780 N N . PHE A 1 97 ? 18.255 19.257 1.052 1.00 49.38 97 PHE A N 1
ATOM 781 C CA . PHE A 1 97 ? 17.980 19.177 -0.383 1.00 49.38 97 PHE A CA 1
ATOM 782 C C . PHE A 1 97 ? 19.325 18.995 -1.106 1.00 49.38 97 PHE A C 1
ATOM 784 O O . PHE A 1 97 ? 19.870 19.966 -1.609 1.00 49.38 97 PHE A O 1
ATOM 791 N N . MET A 1 98 ? 19.917 17.794 -1.113 1.00 48.25 98 MET A N 1
ATOM 792 C CA . MET A 1 98 ? 21.067 17.482 -1.979 1.00 48.25 98 MET A CA 1
ATOM 793 C C . MET A 1 98 ? 21.107 15.998 -2.372 1.00 48.25 98 MET A C 1
ATOM 795 O O . MET A 1 98 ? 20.781 15.128 -1.571 1.00 48.25 98 MET A O 1
ATOM 799 N N . ALA A 1 99 ? 21.569 15.765 -3.607 1.00 46.75 99 ALA A N 1
ATOM 800 C CA . ALA A 1 99 ? 21.835 14.492 -4.288 1.00 46.75 99 ALA A CA 1
ATOM 801 C C . ALA A 1 99 ? 20.631 13.779 -4.939 1.00 46.75 99 ALA A C 1
ATOM 803 O O . ALA A 1 99 ? 20.187 12.712 -4.517 1.00 46.75 99 ALA A O 1
ATOM 804 N N . MET A 1 100 ? 20.164 14.343 -6.056 1.00 45.41 100 MET A N 1
ATOM 805 C CA . MET A 1 100 ? 19.403 13.624 -7.084 1.00 45.41 100 MET A CA 1
ATOM 806 C C . MET A 1 100 ? 20.323 13.279 -8.264 1.00 45.41 100 MET A C 1
ATOM 808 O O . MET A 1 100 ? 20.202 13.855 -9.333 1.00 45.41 100 MET A O 1
ATOM 812 N N . GLU A 1 101 ? 21.277 12.367 -8.060 1.00 48.78 101 GLU A N 1
ATOM 813 C CA . GLU A 1 101 ? 22.003 11.733 -9.180 1.00 48.78 101 GLU A CA 1
ATOM 814 C C . GLU A 1 101 ? 22.485 10.311 -8.854 1.00 48.78 101 GLU A C 1
ATOM 816 O O . GLU A 1 101 ? 23.520 9.851 -9.320 1.00 48.78 101 GLU A O 1
ATOM 821 N N . GLN A 1 102 ? 21.740 9.580 -8.027 1.00 44.97 102 GLN A N 1
ATOM 822 C CA . GLN A 1 102 ? 21.921 8.136 -7.913 1.00 44.97 102 GLN A CA 1
ATOM 823 C C . GLN A 1 102 ? 20.538 7.502 -7.932 1.00 44.97 102 GLN A C 1
ATOM 825 O O . GLN A 1 102 ? 19.642 7.943 -7.205 1.00 44.97 102 GLN A O 1
ATOM 830 N N . GLY A 1 103 ? 20.365 6.535 -8.839 1.00 50.59 103 GLY A N 1
ATOM 831 C CA . GLY A 1 103 ? 19.120 5.811 -9.074 1.00 50.59 103 GLY A CA 1
ATOM 832 C C . GLY A 1 103 ? 18.472 5.327 -7.780 1.00 50.59 103 GLY A C 1
ATOM 833 O O . GLY A 1 103 ? 19.106 5.240 -6.728 1.00 50.59 103 GLY A O 1
ATOM 834 N N . LEU A 1 104 ? 17.177 5.022 -7.846 1.00 53.94 104 LEU A N 1
ATOM 835 C CA . LEU A 1 104 ? 16.341 4.773 -6.668 1.00 53.94 104 LEU A CA 1
ATOM 836 C C . LEU A 1 104 ? 16.796 3.567 -5.822 1.00 53.94 104 LEU A C 1
ATOM 838 O O . LEU A 1 104 ? 16.247 3.364 -4.743 1.00 53.94 104 LEU A O 1
ATOM 842 N N . GLY A 1 105 ? 17.813 2.812 -6.258 1.00 48.31 105 GLY A N 1
ATOM 843 C CA . GLY A 1 105 ? 18.483 1.784 -5.459 1.00 48.31 105 GLY A CA 1
ATOM 844 C C . GLY A 1 105 ? 17.625 0.542 -5.234 1.00 48.31 105 GLY A C 1
ATOM 845 O O . GLY A 1 105 ? 17.954 -0.287 -4.388 1.00 48.31 105 GLY A O 1
ATOM 846 N N . TYR A 1 106 ? 16.528 0.410 -5.983 1.00 54.62 106 TYR A N 1
ATOM 847 C CA . TYR A 1 106 ? 15.638 -0.740 -5.957 1.00 54.62 106 TYR A CA 1
AT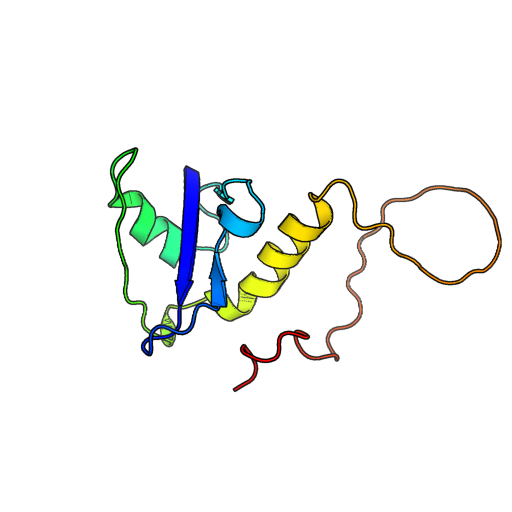OM 848 C C . TYR A 1 106 ? 15.661 -1.406 -7.330 1.00 54.62 106 TYR A C 1
ATOM 850 O O . TYR A 1 106 ? 15.116 -0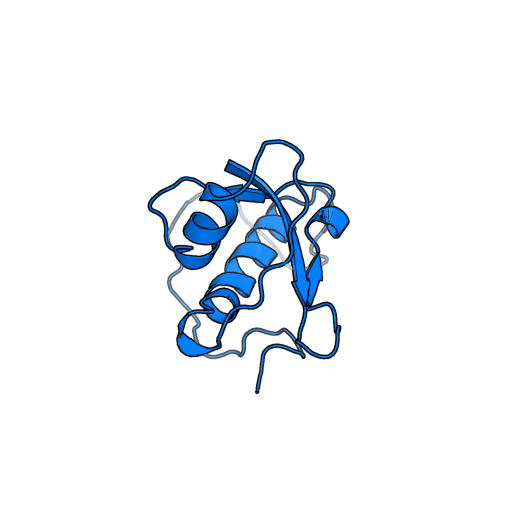.873 -8.294 1.00 54.62 106 TYR A O 1
ATOM 858 N N . SER A 1 107 ? 16.231 -2.610 -7.389 1.00 51.22 107 SER A N 1
ATOM 859 C CA . SER A 1 107 ? 16.451 -3.440 -8.586 1.00 51.22 107 SER A CA 1
ATOM 860 C C . SER A 1 107 ? 15.178 -3.924 -9.311 1.00 51.22 107 SER A C 1
ATOM 862 O O . SER A 1 107 ? 15.218 -4.886 -10.072 1.00 51.22 107 SER A O 1
ATOM 864 N N . GLY A 1 108 ? 14.032 -3.273 -9.097 1.00 56.19 108 GLY A N 1
ATOM 865 C CA . GLY A 1 108 ? 12.758 -3.608 -9.736 1.00 56.19 108 GLY A CA 1
ATOM 866 C C . GLY A 1 108 ? 11.872 -2.417 -10.101 1.00 56.19 108 GLY A C 1
ATOM 867 O O . GLY A 1 108 ? 10.756 -2.653 -10.574 1.00 56.19 108 GLY A O 1
ATOM 868 N N . LEU A 1 109 ? 12.337 -1.182 -9.875 1.00 56.59 109 LEU A N 1
ATOM 869 C CA . LEU A 1 109 ? 11.627 0.054 -10.234 1.00 56.59 109 LEU A CA 1
ATOM 870 C C . LEU A 1 109 ? 12.244 0.774 -11.437 1.00 56.59 109 LEU A C 1
ATOM 872 O O . LEU A 1 109 ? 11.591 1.635 -12.022 1.00 56.59 109 LEU A O 1
ATOM 876 N N . ASP A 1 110 ? 13.455 0.387 -11.823 1.00 48.50 110 ASP A N 1
ATOM 877 C CA . ASP A 1 110 ? 14.143 0.925 -12.985 1.00 48.50 110 ASP A CA 1
ATOM 878 C C . ASP A 1 110 ? 13.662 0.129 -14.211 1.00 48.50 110 ASP A C 1
ATOM 880 O O . ASP A 1 110 ? 13.848 -1.089 -14.287 1.00 48.50 110 ASP A O 1
ATOM 884 N N . SER A 1 111 ? 12.931 0.794 -15.107 1.00 53.31 111 SER A N 1
ATOM 885 C CA . SER A 1 111 ? 12.574 0.280 -16.439 1.00 53.31 111 SER A CA 1
ATOM 886 C C . SER A 1 111 ? 13.387 1.013 -17.487 1.00 53.31 111 SER A C 1
ATOM 888 O O . SER A 1 111 ? 13.491 2.252 -17.343 1.00 53.31 111 SER A O 1
#

InterPro domains:
  IPR046357 Peptidyl-prolyl cis-trans isomerase domain superfamily [G3DSA:3.10.50.40] (1-111)
  IPR056277 AIP/AIPL, N-terminal FKBP-type PPIase domain [PF23322] (2-110)

pLDDT: mean 73.6, std 18.96, range [37.88, 96.94]

Foldseek 3Di:
DWAWDWDADPVRHTPDTPVVLVGTDDDDPPDPQVVVCVVVVVDDVPDDDDDDDDPVNPCCLVCVLVVVVVSVVVRPDPPPPPDDDDDDDDDDDDDPPDDPPDPSPRPPSDD

Sequence (111 aa):
LVFHYKVMKIDGTVIEDSRHYQKPMKITLGHKLECWEQCLQTMRIGEVAKFTIGKEVCVYPTVAKQIGDYYKSQMPNQKHSQHGDNDHTHSRHCCGFMAMEQGLGYSGLDS